Protein AF-A0A1A8JNI3-F1 (afdb_monomer_lite)

Organism: Nothobranchius kuhntae (NCBI:txid321403)

Foldseek 3Di:
DDCLVDFKDKDKDKDWDPDVVIDIDIDIDIDGDDWDLPWDKDKPDPDDDFDDDPPDDPPDDGDDIDTFTSTDDPSGDDDDDDDD

Secondary structure (DSSP, 8-s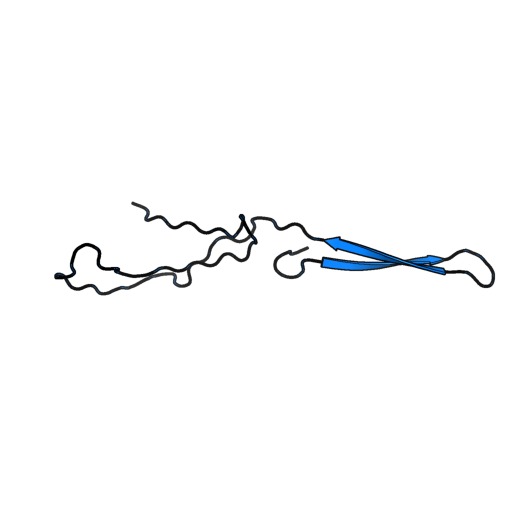tate):
--TTT-SEEEEEEEEE-S-SSPPEEEEEEEEEPPP-S-PPPEES-S-------TTPPTT-------EE--S-TTTT--------

pLDDT: mean 95.52, std 2.75, range [76.19, 97.94]

Sequence (84 aa):
LDFEVCKDFYITVEAWDSGNPPLSTATMVIIQLMDVNDNAPVFDQDIYNVLISEDAPVGQTVTRVFAEDLDSQVNGRITYSILK

InterPro domains:
  IPR002126 Cadherin-like [PR00205] (8-20)
  IPR002126 Cadherin-like [PR00205] (22-41)
  IPR002126 Cadherin-like [PR00205] (41-54)
  IPR002126 Cadherin-like [PS50268] (1-43)
  IPR002126 Cadherin-like [PS50268] (44-82)
  IPR015919 Cadherin-like superfamily [SSF49313] (1-43)
  IPR015919 Cadherin-like superfamily [SSF49313] (31-81)
  IPR020894 Cadherin conserved site [PS00232] (31-41)
  IPR050174 Protocadherin/Cadherin-related Cell Adhesion [PTHR24028] (1-82)

Structure (mmCIF, N/CA/C/O backbone):
data_AF-A0A1A8JNI3-F1
#
_entry.id   AF-A0A1A8JNI3-F1
#
loop_
_atom_site.group_PDB
_atom_site.id
_atom_site.type_symbol
_atom_site.label_atom_id
_atom_site.label_alt_id
_atom_site.label_comp_id
_atom_site.label_asym_id
_atom_site.label_entity_id
_atom_site.label_seq_id
_atom_site.pdbx_PDB_ins_code
_atom_site.Cartn_x
_atom_site.Cartn_y
_atom_site.Cartn_z
_atom_site.occupancy
_atom_site.B_iso_or_equiv
_atom_site.auth_seq_id
_atom_site.auth_comp_id
_atom_site.auth_asym_id
_atom_site.auth_atom_id
_atom_site.pdbx_PDB_model_num
ATOM 1 N N . LEU A 1 1 ? -1.721 -5.498 -17.518 1.00 85.38 1 LEU A N 1
ATOM 2 C CA . LEU A 1 1 ? -0.875 -4.532 -16.793 1.00 85.38 1 LEU A CA 1
ATOM 3 C C . LEU A 1 1 ? -1.504 -4.432 -15.427 1.00 85.38 1 LEU A C 1
ATOM 5 O O . LEU A 1 1 ? -2.718 -4.312 -15.385 1.00 85.38 1 LEU A O 1
ATOM 9 N N . ASP A 1 2 ? -0.714 -4.622 -14.386 1.00 92.44 2 ASP A N 1
ATOM 10 C CA . ASP A 1 2 ? -1.175 -4.789 -13.010 1.00 92.44 2 ASP A CA 1
ATOM 11 C C . ASP A 1 2 ? -0.162 -4.035 -12.143 1.00 92.44 2 ASP A C 1
ATOM 13 O O . ASP A 1 2 ? 1.031 -4.368 -12.172 1.00 92.44 2 ASP A O 1
ATOM 17 N N . PHE A 1 3 ? -0.611 -2.941 -11.520 1.00 95.25 3 PHE A N 1
ATOM 18 C CA . PHE A 1 3 ? 0.256 -2.003 -10.808 1.00 95.25 3 PHE A CA 1
ATOM 19 C C . PHE A 1 3 ? 0.752 -2.606 -9.487 1.00 95.25 3 PHE A C 1
ATOM 21 O O . PHE A 1 3 ? 1.905 -2.391 -9.095 1.00 95.25 3 PHE A O 1
ATOM 28 N N . GLU A 1 4 ? -0.077 -3.432 -8.859 1.00 95.62 4 GLU A N 1
ATOM 29 C CA . GLU A 1 4 ? 0.158 -4.122 -7.594 1.00 95.62 4 GLU A CA 1
ATOM 30 C C . GLU A 1 4 ? 1.262 -5.171 -7.761 1.00 95.62 4 GLU A C 1
ATOM 32 O O . GLU A 1 4 ? 2.063 -5.395 -6.850 1.00 95.62 4 GLU A O 1
ATOM 37 N N . VAL A 1 5 ? 1.363 -5.769 -8.953 1.00 94.75 5 VAL A N 1
ATOM 38 C CA . VAL A 1 5 ? 2.387 -6.771 -9.279 1.00 94.75 5 VAL A CA 1
ATOM 39 C C . VAL A 1 5 ? 3.660 -6.154 -9.867 1.00 94.75 5 VAL A C 1
ATOM 41 O O . VAL A 1 5 ? 4.765 -6.549 -9.487 1.00 94.75 5 VAL A O 1
ATOM 44 N N . CYS A 1 6 ? 3.555 -5.221 -10.822 1.00 94.19 6 CYS A N 1
ATOM 45 C CA . CYS A 1 6 ? 4.723 -4.676 -11.523 1.00 94.19 6 CYS A CA 1
ATOM 46 C C . CYS A 1 6 ? 4.507 -3.238 -12.010 1.00 94.19 6 CYS A C 1
ATOM 48 O O . CYS A 1 6 ? 3.723 -2.988 -12.920 1.00 94.19 6 CYS A O 1
ATOM 50 N N . LYS A 1 7 ? 5.277 -2.296 -11.453 1.00 94.44 7 LYS A N 1
ATOM 51 C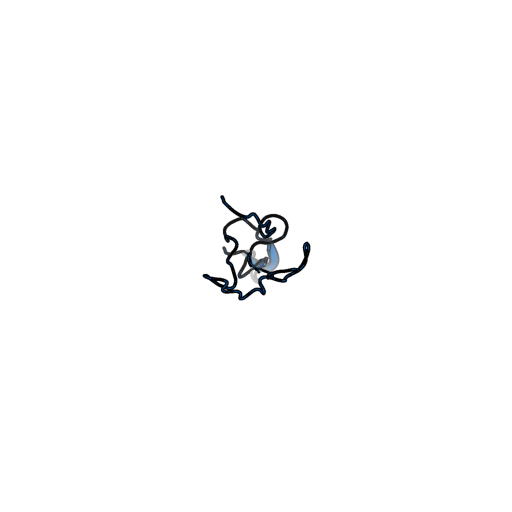 CA . LYS A 1 7 ? 5.081 -0.850 -11.662 1.00 94.44 7 LYS A CA 1
ATOM 52 C C . LYS A 1 7 ? 5.831 -0.281 -12.864 1.00 94.44 7 LYS A C 1
ATOM 54 O O . LYS A 1 7 ? 5.358 0.673 -13.475 1.00 94.44 7 LYS A O 1
ATOM 59 N N . ASP A 1 8 ? 6.971 -0.868 -13.219 1.00 95.12 8 ASP A N 1
ATOM 60 C CA . ASP A 1 8 ? 7.853 -0.364 -14.270 1.00 95.12 8 ASP A CA 1
ATOM 61 C C . ASP A 1 8 ? 8.232 -1.480 -15.249 1.00 95.12 8 ASP A C 1
ATOM 63 O O . ASP A 1 8 ? 8.659 -2.566 -14.851 1.00 95.12 8 ASP A O 1
ATOM 67 N N . PHE A 1 9 ? 8.130 -1.187 -16.545 1.00 95.38 9 PHE A N 1
ATOM 68 C CA . PHE A 1 9 ? 8.590 -2.058 -17.622 1.00 95.38 9 PHE A CA 1
ATOM 69 C C . PHE A 1 9 ? 9.738 -1.396 -18.378 1.00 95.38 9 PHE A C 1
ATOM 71 O O . PHE A 1 9 ? 9.672 -0.221 -18.746 1.00 95.38 9 PHE A O 1
ATOM 78 N N . TYR A 1 10 ? 10.770 -2.184 -18.663 1.00 95.94 10 TYR A N 1
ATOM 79 C CA . TYR A 1 10 ? 11.963 -1.746 -19.379 1.00 95.94 10 TYR A CA 1
ATOM 80 C C . TYR A 1 10 ? 12.054 -2.506 -20.697 1.00 95.94 10 TYR A C 1
ATOM 82 O O . TYR A 1 10 ? 12.159 -3.732 -20.706 1.00 95.94 10 TYR A O 1
ATOM 90 N N . ILE A 1 11 ? 12.000 -1.783 -21.813 1.00 96.12 11 ILE A N 1
ATOM 91 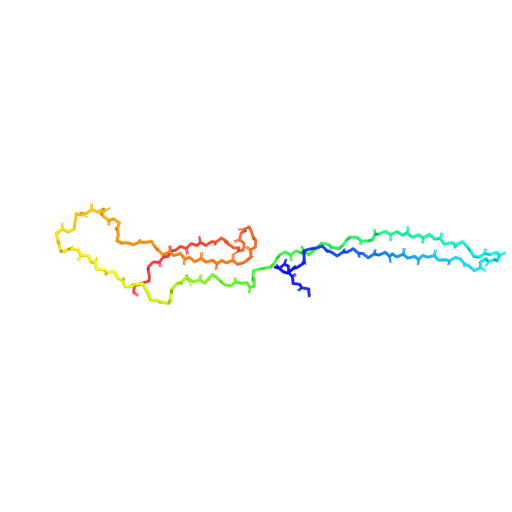C CA . ILE A 1 11 ? 12.064 -2.362 -23.156 1.00 96.12 11 ILE A CA 1
ATOM 92 C C . ILE A 1 11 ? 13.283 -1.792 -23.872 1.00 96.12 11 ILE A C 1
ATOM 94 O O . ILE A 1 11 ? 13.419 -0.578 -24.004 1.00 96.12 11 ILE A O 1
ATOM 98 N N . THR A 1 12 ? 14.165 -2.658 -24.364 1.00 97.56 12 THR A N 1
ATOM 99 C CA . THR A 1 12 ? 15.269 -2.250 -25.238 1.00 97.56 12 THR A CA 1
ATOM 100 C C . THR A 1 12 ? 14.802 -2.276 -26.686 1.00 97.56 12 THR A C 1
ATOM 102 O O . THR A 1 12 ? 14.369 -3.310 -27.189 1.00 97.56 12 THR A O 1
ATOM 105 N N . VAL A 1 13 ? 14.893 -1.132 -27.357 1.00 96.94 13 VAL A N 1
ATOM 106 C CA . VAL A 1 13 ? 14.601 -0.979 -28.781 1.00 96.94 13 VAL A CA 1
ATOM 107 C C . VAL A 1 13 ? 15.925 -0.851 -29.514 1.00 96.94 13 VAL A C 1
ATOM 109 O O . VAL A 1 13 ? 16.688 0.074 -29.246 1.00 96.94 13 VAL A O 1
ATOM 112 N N . GLU A 1 14 ? 16.194 -1.769 -30.435 1.00 97.56 14 GLU A N 1
ATOM 113 C CA . GLU A 1 14 ? 17.380 -1.737 -31.287 1.00 97.56 14 GLU A CA 1
ATOM 114 C C . GLU A 1 14 ? 16.982 -1.405 -32.730 1.00 97.56 14 GLU A C 1
ATOM 116 O O . GLU A 1 14 ? 16.003 -1.940 -33.251 1.00 97.56 14 GLU A O 1
ATOM 121 N N . ALA A 1 15 ? 17.728 -0.507 -33.370 1.00 96.88 15 ALA A N 1
ATOM 122 C CA . ALA A 1 15 ? 17.529 -0.083 -34.751 1.00 96.88 15 ALA A CA 1
ATOM 123 C C . ALA A 1 15 ? 18.825 -0.274 -35.539 1.00 96.88 15 ALA A C 1
ATOM 125 O O . ALA A 1 15 ? 19.900 0.076 -35.050 1.00 96.88 15 ALA A O 1
ATOM 126 N N . TRP A 1 16 ? 18.733 -0.888 -36.718 1.00 97.38 16 TRP A N 1
ATOM 127 C CA . TRP A 1 16 ? 19.888 -1.256 -37.539 1.00 97.38 16 TRP A CA 1
ATOM 128 C C . TRP A 1 16 ? 19.733 -0.645 -38.933 1.00 97.38 16 TRP A C 1
ATOM 130 O O . TRP A 1 16 ? 18.614 -0.564 -39.449 1.00 97.38 16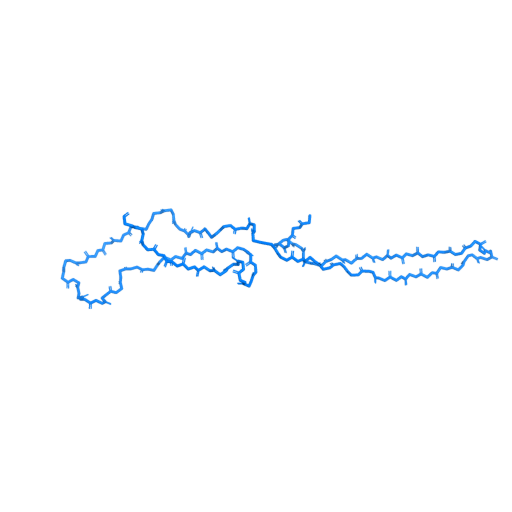 TRP A O 1
ATOM 140 N N . ASP A 1 17 ? 20.834 -0.214 -39.545 1.00 96.69 17 ASP A N 1
ATOM 141 C CA . ASP A 1 17 ? 20.833 0.232 -40.938 1.00 96.69 17 ASP A CA 1
ATOM 142 C C . ASP A 1 17 ? 20.984 -0.944 -41.925 1.00 96.69 17 ASP A C 1
ATOM 144 O O . ASP A 1 17 ? 21.149 -2.103 -41.546 1.00 96.69 17 ASP A O 1
ATOM 148 N N . SER A 1 18 ? 20.872 -0.657 -43.226 1.00 96.56 18 SER A N 1
ATOM 149 C CA . SER A 1 18 ? 21.063 -1.649 -44.300 1.00 96.56 18 SER A CA 1
ATOM 150 C C . SER A 1 18 ? 22.488 -1.647 -44.876 1.00 96.56 18 SER A C 1
ATOM 152 O O . SER A 1 18 ? 22.681 -2.022 -46.034 1.00 96.56 18 SER A O 1
ATOM 154 N N . GLY A 1 19 ? 23.480 -1.171 -44.114 1.00 95.38 19 GLY A N 1
ATOM 155 C CA . GLY A 1 19 ? 24.885 -1.150 -44.517 1.00 95.38 19 GLY A CA 1
ATOM 156 C C . GLY A 1 19 ? 25.518 -2.546 -44.594 1.00 95.38 19 GLY A C 1
ATOM 157 O O . GLY A 1 19 ? 24.931 -3.548 -44.188 1.00 95.38 19 GLY A O 1
ATOM 158 N N . ASN A 1 20 ? 26.748 -2.621 -45.115 1.00 94.62 20 ASN A N 1
ATOM 159 C CA . ASN A 1 20 ? 27.557 -3.842 -45.090 1.00 94.62 20 ASN A CA 1
ATOM 160 C C . ASN A 1 20 ? 29.000 -3.524 -44.639 1.00 94.62 20 ASN A C 1
ATOM 162 O O . ASN A 1 20 ? 29.792 -3.052 -45.461 1.00 94.62 20 ASN A O 1
ATOM 166 N N . PRO A 1 21 ? 29.357 -3.762 -43.363 1.00 92.38 21 PRO A N 1
ATOM 167 C CA . PRO A 1 21 ? 28.509 -4.328 -42.308 1.00 92.38 21 PRO A CA 1
ATOM 168 C C . PRO A 1 21 ? 27.432 -3.334 -41.821 1.00 92.38 21 PRO A C 1
ATOM 170 O O . PRO A 1 21 ? 27.645 -2.125 -41.931 1.00 92.38 21 PRO A O 1
ATOM 173 N N . PRO A 1 22 ? 26.293 -3.816 -41.294 1.00 92.88 22 PRO A N 1
ATOM 174 C CA . PRO A 1 22 ? 25.256 -2.948 -40.748 1.00 92.88 22 PRO A CA 1
ATOM 175 C C . PRO A 1 22 ? 25.708 -2.312 -39.430 1.00 92.88 22 PRO A C 1
ATOM 177 O O . PRO A 1 22 ? 26.378 -2.955 -38.616 1.00 92.88 22 PRO A O 1
ATOM 180 N N . LEU A 1 23 ? 25.316 -1.061 -39.202 1.00 97.31 23 LEU A N 1
ATOM 181 C CA . LEU A 1 23 ? 25.443 -0.407 -37.900 1.00 97.31 23 LEU A CA 1
ATOM 182 C C . LEU A 1 23 ? 24.131 -0.552 -37.132 1.00 97.31 23 LEU A C 1
ATOM 184 O O . LEU A 1 23 ? 23.056 -0.377 -37.704 1.00 97.31 23 LEU A O 1
ATOM 188 N N . SER A 1 24 ? 24.213 -0.831 -35.830 1.00 96.31 24 SER A N 1
ATOM 189 C CA . SER A 1 24 ? 23.052 -0.830 -34.940 1.00 96.31 24 SER A CA 1
ATOM 190 C C . SER A 1 24 ? 23.218 0.140 -33.775 1.00 96.31 24 SER A C 1
ATOM 192 O O . SER A 1 24 ? 24.325 0.498 -33.366 1.00 96.31 24 SER A O 1
ATOM 194 N N . THR A 1 25 ? 22.087 0.598 -33.249 1.00 97.06 25 THR A N 1
ATOM 195 C CA . THR A 1 25 ? 22.002 1.370 -32.012 1.00 97.06 25 THR A CA 1
ATOM 196 C C . THR A 1 25 ? 20.827 0.870 -31.184 1.00 97.06 25 THR A C 1
ATOM 198 O O . THR A 1 25 ? 19.786 0.518 -31.735 1.00 97.06 25 THR A O 1
ATOM 201 N N . ALA A 1 26 ? 20.989 0.837 -29.864 1.00 97.44 26 ALA A N 1
ATOM 202 C CA . ALA A 1 26 ? 19.946 0.446 -28.930 1.00 97.44 26 ALA A CA 1
ATOM 203 C C . ALA A 1 26 ? 19.619 1.602 -27.985 1.00 97.44 26 ALA A C 1
ATOM 205 O O . ALA A 1 26 ? 20.512 2.316 -27.529 1.00 97.44 26 ALA A O 1
ATOM 206 N N . THR A 1 27 ? 18.343 1.752 -27.649 1.00 97.75 27 THR A N 1
ATOM 207 C CA . THR A 1 27 ? 17.871 2.665 -26.606 1.00 97.75 27 THR A CA 1
ATOM 208 C C . THR A 1 27 ? 16.878 1.957 -25.691 1.00 97.75 27 THR A C 1
ATOM 210 O O . THR A 1 27 ? 16.229 0.994 -26.096 1.00 97.75 27 THR A O 1
ATOM 213 N N . MET A 1 28 ? 16.761 2.413 -24.445 1.00 97.62 28 MET A N 1
ATOM 214 C CA . MET A 1 28 ? 15.824 1.854 -23.472 1.00 97.62 28 MET A CA 1
ATOM 215 C C . MET A 1 28 ? 14.597 2.753 -23.335 1.00 97.62 28 MET A C 1
ATOM 217 O O . MET A 1 28 ? 14.716 3.952 -23.088 1.00 97.62 28 MET A O 1
ATOM 221 N N . VAL A 1 29 ? 13.417 2.155 -23.455 1.00 97.44 29 VAL A N 1
ATOM 222 C CA . VAL A 1 29 ? 12.124 2.772 -23.165 1.00 97.44 29 VAL A CA 1
ATOM 223 C C . VAL A 1 29 ? 11.673 2.304 -21.787 1.00 97.44 29 VAL A C 1
ATOM 225 O O . VAL A 1 29 ? 11.640 1.103 -21.517 1.00 97.44 29 VAL A O 1
ATOM 228 N N . ILE A 1 30 ? 11.327 3.259 -20.926 1.00 96.50 30 ILE A N 1
ATOM 229 C CA . ILE A 1 30 ? 10.793 3.008 -19.586 1.00 96.50 30 ILE A CA 1
ATOM 230 C C . ILE A 1 30 ? 9.297 3.309 -19.625 1.00 96.50 30 ILE A C 1
ATOM 232 O O . ILE A 1 30 ? 8.901 4.421 -19.975 1.00 96.50 30 ILE A O 1
ATOM 236 N N . ILE A 1 31 ? 8.475 2.322 -19.285 1.00 96.00 31 ILE A N 1
ATOM 237 C CA . ILE A 1 31 ? 7.022 2.459 -19.184 1.00 96.00 31 ILE A CA 1
ATOM 238 C C . ILE A 1 31 ? 6.653 2.351 -17.711 1.00 96.00 31 ILE A C 1
ATOM 240 O O . ILE A 1 31 ? 6.890 1.316 -17.096 1.00 96.00 31 ILE A O 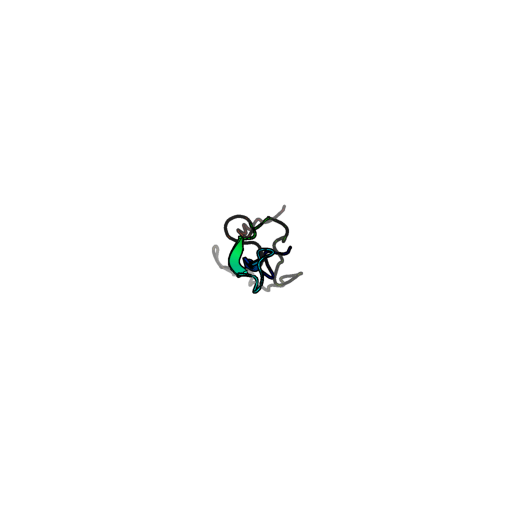1
ATOM 244 N N . GLN A 1 32 ? 6.055 3.408 -17.172 1.00 95.56 32 GLN A N 1
ATOM 245 C CA . GLN A 1 32 ? 5.600 3.454 -15.786 1.00 95.56 32 GLN A CA 1
ATOM 246 C C . GLN A 1 32 ? 4.086 3.286 -15.760 1.00 95.56 32 GLN A C 1
ATOM 248 O O . GLN A 1 32 ? 3.371 4.005 -16.464 1.00 95.56 32 GLN A O 1
ATOM 253 N N . LEU A 1 33 ? 3.599 2.330 -14.976 1.00 95.19 33 LEU A N 1
ATOM 254 C CA . LEU A 1 33 ? 2.172 2.179 -14.741 1.00 95.19 33 LEU A CA 1
ATOM 255 C C . LEU A 1 33 ? 1.673 3.242 -13.769 1.00 95.19 33 LEU A C 1
ATOM 257 O O . LEU A 1 33 ? 2.346 3.603 -12.804 1.00 95.19 33 LEU A O 1
ATOM 261 N N . MET A 1 34 ? 0.466 3.731 -14.038 1.00 94.50 34 MET A N 1
ATOM 262 C CA . MET A 1 34 ? -0.287 4.555 -13.106 1.00 94.50 34 MET A CA 1
ATOM 263 C C . MET A 1 34 ? -1.259 3.665 -12.349 1.00 94.50 34 MET A C 1
ATOM 265 O O . MET A 1 34 ? -1.978 2.882 -12.968 1.00 94.50 34 MET A O 1
ATOM 269 N N . ASP A 1 35 ? -1.260 3.826 -11.034 1.00 94.62 35 ASP A N 1
ATOM 270 C CA . ASP A 1 35 ? -2.175 3.148 -10.129 1.00 94.62 35 ASP A CA 1
ATOM 271 C C . ASP A 1 35 ? -3.638 3.530 -10.398 1.00 94.62 35 ASP A C 1
ATOM 273 O O . ASP A 1 35 ? -3.939 4.683 -10.739 1.00 94.62 35 ASP A O 1
ATOM 277 N N . VAL A 1 36 ? -4.546 2.578 -10.209 1.00 95.44 36 VAL A N 1
ATOM 278 C CA . VAL A 1 36 ? -5.998 2.760 -10.311 1.00 95.44 36 VAL A CA 1
ATOM 279 C C . VAL A 1 36 ? -6.652 2.209 -9.050 1.00 95.44 36 VAL A C 1
ATOM 281 O O . VAL A 1 36 ? -6.097 1.339 -8.409 1.00 95.44 36 VAL A O 1
ATOM 284 N N . ASN A 1 37 ? -7.817 2.735 -8.670 1.00 96.62 37 ASN A N 1
ATOM 285 C CA . ASN A 1 37 ? -8.545 2.204 -7.517 1.00 96.62 37 ASN A CA 1
ATOM 286 C C . ASN A 1 37 ? -9.332 0.957 -7.943 1.00 96.62 37 ASN A C 1
ATOM 288 O O . ASN A 1 37 ? -10.481 1.087 -8.386 1.00 96.62 37 ASN A O 1
ATOM 292 N N . ASP A 1 38 ? -8.683 -0.205 -7.929 1.00 96.50 38 ASP A N 1
ATOM 293 C CA . ASP A 1 38 ? -9.285 -1.483 -8.307 1.00 96.50 38 ASP A CA 1
ATOM 294 C C . ASP A 1 38 ? -9.200 -2.571 -7.227 1.00 96.50 38 ASP A C 1
ATOM 296 O O . ASP A 1 38 ? -9.812 -3.634 -7.394 1.00 96.50 38 ASP A O 1
ATOM 300 N N . ASN A 1 39 ? -8.588 -2.275 -6.079 1.00 96.25 39 ASN A N 1
ATOM 301 C CA . ASN A 1 39 ? -8.682 -3.091 -4.880 1.00 96.25 39 ASN A CA 1
ATOM 302 C C . ASN A 1 39 ? -9.649 -2.441 -3.882 1.00 96.25 39 ASN A C 1
ATOM 304 O O . ASN A 1 39 ? -9.706 -1.234 -3.695 1.00 96.25 39 ASN A O 1
ATOM 308 N N . ALA A 1 40 ? -10.493 -3.261 -3.256 1.00 96.31 40 ALA A N 1
ATOM 309 C CA . ALA A 1 40 ? -11.372 -2.794 -2.190 1.00 96.31 40 ALA A CA 1
ATOM 310 C C . ALA A 1 40 ? -10.725 -3.096 -0.831 1.00 96.31 40 ALA A C 1
ATOM 312 O O . ALA A 1 40 ? -10.119 -4.162 -0.693 1.00 96.31 40 ALA A O 1
ATOM 313 N N . PRO A 1 41 ? -10.931 -2.259 0.204 1.00 97.75 41 PRO A N 1
ATOM 314 C CA . PRO A 1 41 ? -10.452 -2.564 1.545 1.00 97.75 41 PRO A CA 1
ATOM 315 C C . PRO A 1 41 ? -11.022 -3.889 2.068 1.00 97.75 41 PRO A C 1
ATOM 317 O O . PRO A 1 41 ? -12.240 -4.091 2.075 1.00 97.75 41 PRO A O 1
ATOM 320 N N . VAL A 1 42 ? -10.155 -4.766 2.570 1.00 97.50 42 VAL A N 1
ATOM 321 C CA . VAL A 1 42 ? -10.508 -6.074 3.135 1.00 97.50 42 VAL A CA 1
ATOM 322 C C . VAL A 1 42 ? -10.161 -6.103 4.616 1.00 97.50 42 VAL A C 1
ATOM 324 O O . VAL A 1 42 ? -9.024 -5.836 4.995 1.00 97.50 42 VAL A O 1
ATOM 327 N N . PHE A 1 43 ? -11.137 -6.431 5.464 1.00 97.75 43 PHE A N 1
ATOM 328 C CA . PHE A 1 43 ? -10.906 -6.622 6.897 1.00 97.75 43 PHE A CA 1
ATOM 329 C C . PHE A 1 43 ? -10.083 -7.886 7.172 1.00 97.75 43 PHE A C 1
ATOM 331 O O . PHE A 1 43 ? -10.233 -8.889 6.479 1.00 97.75 43 PHE A O 1
ATOM 338 N N . ASP A 1 44 ? -9.257 -7.873 8.221 1.00 97.06 44 ASP A N 1
ATOM 339 C CA . ASP A 1 44 ? -8.477 -9.052 8.627 1.00 97.06 44 ASP A CA 1
ATOM 340 C C . ASP A 1 44 ? -9.335 -10.171 9.238 1.00 97.06 44 ASP A C 1
ATOM 342 O O . ASP A 1 44 ? -8.881 -11.311 9.365 1.00 97.06 44 ASP A O 1
ATOM 346 N N . GLN A 1 45 ? -10.579 -9.858 9.611 1.00 96.75 45 GLN A N 1
ATOM 347 C CA . GLN A 1 45 ? -11.561 -10.811 10.117 1.00 96.75 45 GLN A CA 1
ATOM 348 C C . GLN A 1 45 ? -12.955 -10.506 9.566 1.00 96.75 45 GLN A C 1
ATOM 350 O O . GLN A 1 45 ? -13.397 -9.359 9.567 1.00 96.75 45 GLN A O 1
ATOM 355 N N . ASP A 1 46 ? -13.693 -11.556 9.202 1.00 95.25 46 ASP A N 1
ATOM 356 C CA . ASP A 1 46 ? -15.104 -11.430 8.812 1.00 95.25 46 ASP A CA 1
ATOM 357 C C . ASP A 1 46 ? -16.001 -11.062 10.007 1.00 95.25 46 ASP A C 1
ATOM 359 O O . ASP A 1 46 ? -17.023 -10.392 9.861 1.00 95.25 46 ASP A O 1
ATOM 363 N N . ILE A 1 47 ? -15.641 -11.539 11.205 1.00 95.94 47 ILE A N 1
ATOM 364 C CA . ILE A 1 47 ? -16.409 -11.358 12.438 1.00 95.94 47 ILE A CA 1
ATOM 365 C C . ILE A 1 47 ? -15.449 -11.067 13.592 1.00 95.94 47 ILE A C 1
ATOM 367 O O . ILE A 1 47 ? -14.641 -11.916 13.969 1.00 95.94 47 ILE A O 1
ATOM 371 N N . TYR A 1 48 ? -15.616 -9.906 14.224 1.00 95.56 48 TYR A N 1
ATOM 372 C CA . TYR A 1 48 ? -14.893 -9.528 15.437 1.00 95.56 48 TYR A CA 1
ATOM 373 C C . TYR A 1 48 ? -15.754 -9.823 16.671 1.00 95.56 48 TYR A C 1
ATOM 375 O O . TYR A 1 48 ? -16.680 -9.077 16.988 1.00 95.56 48 TYR A O 1
ATOM 383 N N . ASN A 1 49 ? -15.445 -10.906 17.387 1.00 96.19 49 ASN A N 1
ATOM 384 C CA . ASN A 1 49 ? -16.116 -11.257 18.641 1.00 96.19 49 ASN A CA 1
ATOM 385 C C . ASN A 1 49 ? -15.314 -10.746 19.839 1.00 96.19 49 ASN A C 1
ATOM 387 O O . ASN A 1 49 ? -14.146 -11.096 20.002 1.00 96.19 49 ASN A O 1
ATOM 391 N N . VAL A 1 50 ? -15.947 -9.948 20.699 1.00 95.12 50 VAL A N 1
ATOM 392 C CA . VAL A 1 50 ? -15.293 -9.321 21.855 1.00 95.12 50 VAL A CA 1
ATOM 393 C C . VAL A 1 50 ? -16.182 -9.470 23.081 1.00 95.12 50 VAL A C 1
ATOM 395 O O . VAL A 1 50 ? -17.382 -9.213 23.018 1.00 95.12 50 VAL A O 1
ATOM 398 N N . LEU A 1 51 ? -15.589 -9.871 24.204 1.00 95.88 51 LEU A N 1
ATOM 399 C CA . LEU A 1 51 ? -16.254 -9.891 25.504 1.00 95.88 51 LEU A CA 1
ATOM 400 C C . LEU A 1 51 ? -15.864 -8.632 26.275 1.00 95.88 51 LEU A C 1
ATOM 402 O O . LEU A 1 51 ? -14.680 -8.323 26.400 1.00 95.88 51 LEU A O 1
ATOM 406 N N . ILE A 1 52 ? -16.857 -7.922 26.802 1.00 95.44 52 ILE A N 1
ATOM 407 C CA . ILE A 1 52 ? -16.665 -6.707 27.593 1.00 95.44 52 ILE A CA 1
ATOM 408 C C . ILE A 1 52 ? -17.382 -6.838 28.937 1.00 95.44 52 ILE A C 1
ATOM 410 O O . ILE A 1 52 ? -18.459 -7.427 29.013 1.00 95.44 52 ILE A O 1
ATOM 414 N N . SER A 1 53 ? -16.759 -6.315 29.995 1.00 96.12 53 SER A N 1
ATOM 415 C CA . SER A 1 53 ? -17.372 -6.250 31.326 1.00 96.12 53 SER A CA 1
ATOM 416 C C . SER A 1 53 ? -18.540 -5.267 31.330 1.00 96.12 53 SER A C 1
ATOM 418 O O . SER A 1 53 ? -18.450 -4.208 30.709 1.00 96.12 53 SER A O 1
ATOM 420 N N . GLU A 1 54 ? -19.599 -5.572 32.077 1.00 95.69 54 GLU A N 1
ATOM 421 C CA . GLU A 1 54 ? -20.700 -4.627 32.306 1.00 95.69 54 GLU A CA 1
ATOM 422 C C . GLU A 1 54 ? -20.248 -3.374 33.075 1.00 95.69 54 GLU A C 1
ATOM 424 O O . GLU A 1 54 ? -20.769 -2.287 32.845 1.00 95.69 54 GLU A O 1
ATOM 429 N N . ASP A 1 55 ? -19.205 -3.507 33.899 1.00 96.62 55 ASP A N 1
ATOM 430 C CA . ASP A 1 55 ? -18.608 -2.416 34.679 1.00 96.62 55 ASP A CA 1
ATOM 431 C C . ASP A 1 55 ? -17.560 -1.601 33.890 1.00 96.62 55 ASP A C 1
ATOM 433 O O . ASP A 1 55 ? -16.793 -0.828 34.471 1.00 96.62 55 ASP A O 1
ATOM 437 N N . ALA A 1 56 ? -17.461 -1.795 32.570 1.00 96.44 56 ALA A N 1
ATOM 438 C CA . ALA A 1 56 ? -16.486 -1.099 31.734 1.00 96.44 56 ALA A CA 1
ATOM 439 C C . ALA A 1 56 ? -16.708 0.432 31.758 1.00 96.44 56 ALA A C 1
ATOM 441 O O . ALA A 1 56 ? -17.798 0.902 31.416 1.00 96.44 56 ALA A O 1
ATOM 442 N N . PRO A 1 57 ? -15.698 1.248 32.126 1.00 97.06 57 PRO A N 1
ATOM 443 C CA . PRO A 1 57 ? -15.839 2.700 32.156 1.00 97.06 57 PRO A CA 1
ATOM 444 C C . PRO A 1 57 ? -16.034 3.320 30.766 1.00 97.06 57 PRO A C 1
ATOM 446 O O . PRO A 1 57 ? -15.571 2.814 29.741 1.00 97.06 57 PRO A O 1
ATOM 449 N N . VAL A 1 58 ? -16.659 4.501 30.743 1.00 96.75 58 VAL A N 1
ATOM 450 C CA . VAL A 1 58 ? -16.814 5.310 29.525 1.00 96.75 58 VAL A CA 1
ATOM 451 C C . VAL A 1 58 ? -15.444 5.666 28.947 1.00 96.75 58 VAL A C 1
ATOM 453 O O . VAL A 1 58 ? -14.553 6.122 29.660 1.00 96.75 58 VAL A O 1
ATOM 456 N N . GLY A 1 59 ? -15.297 5.485 27.633 1.00 95.12 59 GLY A N 1
ATOM 457 C CA . GLY A 1 59 ? -14.038 5.714 26.923 1.00 95.12 59 GLY A CA 1
ATOM 458 C C . GLY A 1 59 ? -13.099 4.507 26.912 1.00 95.12 59 GLY A C 1
ATOM 459 O O . GLY A 1 59 ? -12.028 4.596 26.316 1.00 95.12 59 GLY A O 1
ATOM 460 N N . GLN A 1 60 ? -13.486 3.375 27.513 1.00 95.44 60 GLN A N 1
ATOM 461 C CA . GLN A 1 60 ? -12.745 2.130 27.347 1.00 95.44 60 GLN A CA 1
ATOM 462 C C . GLN A 1 60 ? -12.773 1.679 25.880 1.00 95.44 60 GLN A C 1
ATOM 464 O O . GLN A 1 60 ? -13.834 1.498 25.281 1.00 95.44 60 GLN A O 1
ATOM 469 N N . THR A 1 61 ? -11.591 1.447 25.310 1.00 95.19 61 THR A N 1
ATOM 470 C CA . THR A 1 61 ? -11.451 0.826 23.991 1.00 95.19 61 THR A CA 1
ATOM 471 C C . THR A 1 61 ? -11.963 -0.612 24.041 1.00 95.19 61 THR A C 1
ATOM 473 O O . THR A 1 61 ? -11.446 -1.425 24.805 1.00 95.19 61 THR A O 1
ATOM 476 N N . VAL A 1 62 ? -12.959 -0.927 23.211 1.00 95.25 62 VAL A N 1
ATOM 477 C CA . VAL A 1 62 ? -13.533 -2.279 23.105 1.00 95.25 62 VAL A CA 1
ATOM 478 C C . VAL A 1 62 ? -12.637 -3.175 22.257 1.00 95.25 62 VAL A C 1
ATOM 480 O O . VAL A 1 62 ? -12.207 -4.236 22.692 1.00 95.25 62 VAL A O 1
ATOM 483 N N . THR A 1 63 ? -12.342 -2.732 21.037 1.00 95.50 63 THR A N 1
ATOM 484 C CA . THR A 1 63 ? -11.492 -3.447 20.087 1.00 95.50 63 THR A CA 1
ATOM 485 C C . THR A 1 63 ? -10.945 -2.486 19.041 1.00 95.50 63 THR A C 1
ATOM 487 O O . THR A 1 63 ? -11.364 -1.328 18.957 1.00 95.50 63 THR A O 1
ATOM 490 N N . ARG A 1 64 ? -10.012 -2.980 18.234 1.00 94.94 64 ARG A N 1
ATOM 491 C CA . ARG A 1 64 ? -9.520 -2.328 17.028 1.00 94.94 64 ARG A CA 1
ATOM 492 C C . ARG A 1 64 ? -9.771 -3.270 15.859 1.00 94.94 64 ARG A C 1
ATOM 494 O O . ARG A 1 64 ? -9.291 -4.395 15.880 1.00 94.94 64 ARG A O 1
ATOM 501 N N . VAL A 1 65 ? -10.487 -2.783 14.855 1.00 96.44 65 VAL A N 1
ATOM 502 C CA . VAL A 1 65 ? -10.614 -3.456 13.559 1.00 96.44 65 VAL A CA 1
ATOM 503 C C . VAL A 1 65 ? -9.488 -3.006 12.637 1.00 96.44 65 VAL A C 1
ATOM 505 O O . VAL A 1 65 ? -8.969 -1.891 12.782 1.00 96.44 65 VAL A O 1
ATOM 508 N N . PHE A 1 66 ? -9.103 -3.871 11.709 1.00 96.50 66 PHE A N 1
ATOM 509 C CA . PHE A 1 66 ? -8.064 -3.592 10.734 1.00 96.50 66 PHE A CA 1
ATOM 510 C C . PHE A 1 66 ? -8.541 -4.019 9.349 1.00 96.50 66 PHE A C 1
ATOM 512 O O . PHE A 1 66 ? -9.087 -5.103 9.189 1.00 96.50 66 PHE A O 1
ATOM 519 N N . ALA A 1 67 ? -8.347 -3.148 8.365 1.00 97.62 67 ALA A N 1
ATOM 520 C CA . ALA A 1 67 ? -8.535 -3.460 6.961 1.00 97.62 67 ALA A CA 1
ATOM 521 C C . ALA A 1 67 ? -7.293 -3.056 6.166 1.00 97.62 67 ALA A C 1
ATOM 523 O O . ALA A 1 67 ? -6.589 -2.114 6.547 1.00 97.62 67 ALA A O 1
ATOM 524 N N . GLU A 1 68 ? -7.054 -3.767 5.072 1.00 97.19 68 GLU A N 1
ATOM 525 C CA . GLU A 1 68 ? -5.958 -3.552 4.135 1.00 97.19 68 GLU A CA 1
ATOM 526 C C . GLU A 1 68 ? -6.510 -3.352 2.723 1.00 97.19 68 GLU A C 1
ATOM 528 O O . GLU A 1 68 ? -7.475 -3.996 2.324 1.00 97.19 68 GLU A O 1
ATOM 533 N N . ASP A 1 69 ? -5.898 -2.432 1.990 1.00 97.94 69 ASP A N 1
ATOM 534 C CA . ASP A 1 69 ? -6.180 -2.122 0.596 1.00 97.94 69 ASP A CA 1
ATOM 535 C C . ASP A 1 69 ? -4.821 -2.069 -0.110 1.00 97.94 69 ASP A C 1
ATOM 537 O O . ASP A 1 69 ? -3.878 -1.473 0.424 1.00 97.94 69 ASP A O 1
ATOM 541 N N . LEU A 1 70 ? -4.696 -2.779 -1.232 1.00 96.81 70 LEU A N 1
ATOM 542 C CA . LEU A 1 70 ? -3.422 -2.951 -1.933 1.00 96.81 70 LEU A CA 1
ATOM 543 C C . LEU A 1 70 ? -3.086 -1.764 -2.840 1.00 96.81 70 LEU A C 1
ATOM 545 O O . LEU A 1 70 ? -1.921 -1.612 -3.226 1.00 96.81 70 LEU A O 1
ATOM 549 N N . ASP A 1 71 ? -4.065 -0.900 -3.112 1.00 97.19 71 ASP A N 1
ATOM 550 C CA . ASP A 1 71 ? -3.867 0.270 -3.948 1.00 97.19 71 ASP A CA 1
ATOM 551 C C . ASP A 1 71 ? -2.956 1.296 -3.258 1.00 97.19 71 ASP A C 1
ATOM 553 O O . ASP A 1 71 ? -2.780 1.353 -2.034 1.00 97.19 71 ASP A O 1
ATOM 557 N N . SER A 1 72 ? -2.354 2.186 -4.040 1.00 93.50 72 SER A N 1
ATOM 558 C CA . SER A 1 72 ? -1.399 3.159 -3.522 1.00 93.50 72 SER A CA 1
ATOM 559 C C . SER A 1 72 ? -2.026 4.514 -3.179 1.00 93.50 72 SER A C 1
ATOM 561 O O . SER A 1 72 ? -3.016 4.985 -3.736 1.00 93.50 72 SER A O 1
ATOM 563 N N . GLN A 1 73 ? -1.373 5.220 -2.253 1.00 91.75 73 GLN A N 1
ATOM 564 C CA . GLN A 1 73 ? -1.671 6.612 -1.900 1.00 91.75 73 GLN A CA 1
ATOM 565 C C . GLN A 1 73 ? -3.130 6.862 -1.471 1.00 91.75 73 GLN A C 1
ATOM 567 O O . GLN A 1 73 ? -3.522 6.521 -0.359 1.00 91.75 73 GLN A O 1
ATOM 572 N N . VAL A 1 74 ? -3.894 7.582 -2.300 1.00 94.44 74 VAL A N 1
ATOM 573 C CA . VAL A 1 74 ? -5.280 7.971 -2.025 1.00 94.44 74 VAL A CA 1
ATOM 574 C C . VAL A 1 74 ? -6.230 6.819 -2.327 1.00 94.44 74 VAL A C 1
ATOM 576 O O . VAL A 1 74 ? -7.252 6.728 -1.654 1.00 94.44 74 VAL A O 1
ATOM 579 N N . ASN A 1 75 ? -5.880 5.951 -3.281 1.00 94.75 75 ASN A N 1
ATOM 580 C CA . ASN A 1 75 ? -6.694 4.799 -3.649 1.00 94.75 75 ASN A CA 1
ATOM 581 C C . ASN A 1 75 ? -6.754 3.807 -2.478 1.00 94.75 75 ASN A C 1
ATOM 583 O O . ASN A 1 75 ? -7.847 3.516 -2.016 1.00 94.75 75 ASN A O 1
ATOM 587 N N . GLY A 1 76 ? -5.611 3.491 -1.857 1.00 95.31 76 GLY A N 1
ATOM 588 C CA . GLY A 1 76 ? -5.550 2.645 -0.654 1.00 95.31 76 GLY A CA 1
ATOM 589 C C . GLY A 1 76 ? -5.834 3.352 0.681 1.00 95.31 76 GLY A C 1
ATOM 590 O O . GLY A 1 76 ? -5.489 2.844 1.752 1.00 95.31 76 GLY A O 1
ATOM 591 N N . ARG A 1 77 ? -6.402 4.570 0.685 1.00 96.50 77 ARG A N 1
ATOM 592 C CA . ARG A 1 77 ? -6.718 5.271 1.944 1.00 96.50 77 ARG A CA 1
ATOM 593 C C . ARG A 1 77 ? -8.026 4.747 2.534 1.00 96.50 77 ARG A C 1
ATOM 595 O O . ARG A 1 77 ? -9.112 5.072 2.063 1.00 96.50 77 ARG A O 1
ATOM 602 N N . ILE A 1 78 ? -7.923 4.102 3.690 1.00 97.00 78 ILE A N 1
ATOM 603 C CA . ILE A 1 78 ? -9.073 3.512 4.384 1.00 97.00 78 ILE A CA 1
ATOM 604 C C . ILE A 1 78 ? -9.670 4.475 5.421 1.00 97.00 78 ILE A C 1
ATOM 606 O O . ILE A 1 78 ? -8.957 5.116 6.199 1.00 97.00 78 ILE A O 1
ATOM 610 N N . THR A 1 79 ? -11.004 4.543 5.469 1.00 96.06 79 THR A N 1
ATOM 611 C CA . THR A 1 79 ? -11.770 5.212 6.534 1.00 96.06 79 THR A CA 1
ATOM 612 C C . THR A 1 79 ? -12.816 4.258 7.104 1.00 96.06 79 THR A C 1
ATOM 614 O O . THR A 1 79 ? -13.415 3.478 6.370 1.00 96.06 79 THR A O 1
ATOM 617 N N . TYR A 1 80 ? -13.030 4.309 8.420 1.00 96.12 80 TYR A N 1
ATOM 618 C CA . TYR A 1 80 ? -13.919 3.387 9.128 1.00 96.12 80 TYR A CA 1
ATOM 619 C C . TYR A 1 80 ? -15.190 4.106 9.578 1.00 96.12 80 TYR A C 1
ATOM 621 O O . TYR A 1 80 ? -15.137 5.240 10.057 1.00 96.12 80 TYR A O 1
ATOM 629 N N . SER A 1 81 ? -16.331 3.430 9.466 1.00 96.00 81 SER A N 1
ATOM 630 C CA . SER A 1 81 ? -17.609 3.902 9.997 1.00 96.00 81 SER A CA 1
ATOM 631 C C . SER A 1 81 ? -18.430 2.728 10.526 1.00 96.00 81 SER A C 1
ATOM 633 O O . SER A 1 81 ? -18.277 1.601 10.061 1.00 96.00 81 SER A O 1
ATOM 635 N N . ILE A 1 82 ? -19.277 2.991 11.521 1.00 94.25 82 ILE A N 1
ATOM 636 C CA . ILE A 1 82 ? -20.228 2.010 12.048 1.00 94.25 82 ILE A CA 1
ATOM 637 C C . ILE A 1 82 ? -21.568 2.268 11.364 1.00 94.25 82 ILE A C 1
ATOM 639 O O . ILE A 1 82 ? -22.104 3.376 11.452 1.00 94.25 82 ILE A O 1
ATOM 643 N N . LEU A 1 83 ? -22.095 1.256 10.678 1.00 92.25 83 LEU A N 1
ATOM 644 C CA . LEU A 1 83 ? -23.416 1.316 10.058 1.00 92.25 83 LEU A CA 1
ATOM 645 C C . LEU A 1 83 ? -24.504 1.088 11.116 1.00 92.25 83 LEU A C 1
ATOM 647 O O . LEU A 1 83 ? -24.299 0.343 12.074 1.00 92.25 83 LEU A O 1
ATOM 651 N N . LYS A 1 84 ? -25.639 1.768 10.946 1.00 76.19 84 LYS A N 1
ATOM 652 C CA . LYS A 1 84 ? -26.794 1.701 11.847 1.00 76.19 84 LYS A CA 1
ATOM 653 C C . LYS A 1 84 ? -27.848 0.735 11.327 1.00 76.19 84 LYS A C 1
ATOM 655 O O . LYS A 1 84 ? -28.066 0.738 10.096 1.00 76.19 84 LYS A O 1
#

Radius of gyration: 26.09 Å; chains: 1; boundi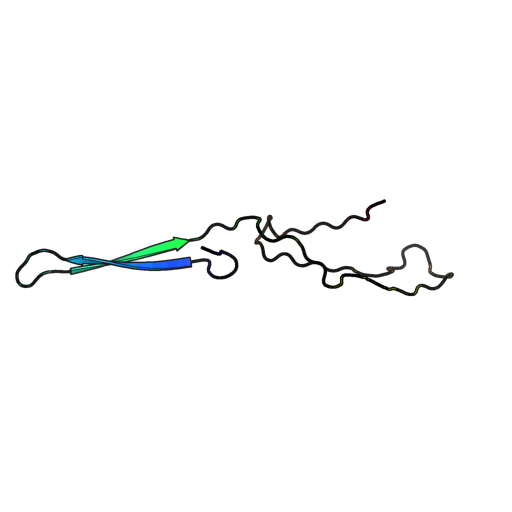ng box: 55×19×80 Å